Protein AF-A0A945V1L3-F1 (afdb_monomer)

Radius of gyration: 19.85 Å; Cα contacts (8 Å, |Δi|>4): 83; chains: 1; bounding box: 48×30×56 Å

Foldseek 3Di:
DCVPVVVVLVPDDLLVNLVVLLCCLPPPNQVVLVVVLVVLVVVLVVLVVVQQWDVPDPVTDRCSVVSVVVNVVSVVVNVVSVVSNVQSVCVNVVNDPCCPDPNNVVVVVD

pLDDT: mean 84.16, std 16.29, range [41.78, 98.25]

Mean predicted aligned error: 8.35 Å

Structure (mmCIF, N/CA/C/O backbone):
data_AF-A0A945V1L3-F1
#
_entry.id   AF-A0A945V1L3-F1
#
loop_
_atom_site.group_PDB
_atom_site.id
_atom_site.type_symbol
_atom_site.label_atom_id
_atom_site.label_alt_id
_atom_site.label_comp_id
_atom_site.label_asym_id
_atom_site.label_entity_id
_atom_site.label_seq_id
_atom_site.pdbx_PDB_ins_code
_atom_site.Cartn_x
_atom_site.Cartn_y
_atom_site.Cartn_z
_atom_site.occupancy
_atom_site.B_iso_or_equiv
_atom_site.auth_seq_id
_atom_site.auth_comp_id
_atom_site.auth_asym_id
_atom_site.auth_atom_id
_atom_site.pdbx_PDB_model_num
ATOM 1 N N . GLY A 1 1 ? -27.450 -6.382 -9.728 1.00 46.91 1 GLY A N 1
ATOM 2 C CA . GLY A 1 1 ? -27.522 -7.191 -8.499 1.00 46.91 1 GLY A CA 1
ATOM 3 C C . GLY A 1 1 ? -26.336 -6.826 -7.642 1.00 46.91 1 GLY A C 1
ATOM 4 O O . GLY A 1 1 ? -25.229 -7.031 -8.103 1.00 46.91 1 GLY A O 1
ATOM 5 N N . HIS A 1 2 ? -26.590 -6.187 -6.500 1.00 58.03 2 HIS A N 1
ATOM 6 C CA . HIS A 1 2 ? -25.600 -5.683 -5.519 1.00 58.03 2 HIS A CA 1
ATOM 7 C C . HIS A 1 2 ? -26.310 -5.220 -4.221 1.00 58.03 2 HIS A C 1
ATOM 9 O O . HIS A 1 2 ? -25.819 -5.380 -3.114 1.00 58.03 2 HIS A O 1
ATOM 15 N N . ILE A 1 3 ? -27.585 -4.856 -4.369 1.00 57.06 3 ILE A N 1
ATOM 16 C CA . ILE A 1 3 ? -28.533 -4.334 -3.371 1.00 57.06 3 ILE A CA 1
ATOM 17 C C . ILE A 1 3 ? -28.612 -5.113 -2.034 1.00 57.06 3 ILE A C 1
ATOM 19 O O . ILE A 1 3 ? -28.928 -4.522 -1.008 1.00 57.06 3 ILE A O 1
ATOM 23 N N . ARG A 1 4 ? -28.334 -6.427 -1.990 1.00 59.47 4 ARG A N 1
ATOM 24 C CA . ARG A 1 4 ? -28.432 -7.200 -0.729 1.00 59.47 4 ARG A CA 1
ATOM 25 C C . ARG A 1 4 ? -27.194 -7.096 0.154 1.00 59.47 4 ARG A C 1
ATOM 27 O O . ARG A 1 4 ? -27.341 -7.070 1.371 1.00 59.47 4 ARG A O 1
ATOM 34 N N . VAL A 1 5 ? -26.001 -7.082 -0.440 1.00 59.97 5 VAL A N 1
ATOM 35 C CA . VAL A 1 5 ? -24.749 -7.016 0.330 1.00 59.97 5 VAL A CA 1
ATOM 36 C C . VAL A 1 5 ? -24.526 -5.584 0.806 1.00 59.97 5 VAL A C 1
ATOM 38 O O . VAL A 1 5 ? -24.166 -5.387 1.963 1.00 59.97 5 VAL A O 1
ATOM 41 N N . ASP A 1 6 ? -24.870 -4.608 -0.038 1.00 61.97 6 ASP A N 1
ATOM 42 C CA . ASP A 1 6 ? -24.769 -3.183 0.281 1.00 61.97 6 ASP A CA 1
ATOM 43 C C . ASP A 1 6 ? -25.689 -2.814 1.466 1.00 61.97 6 ASP A C 1
ATOM 45 O O . ASP A 1 6 ? -25.230 -2.227 2.441 1.00 61.97 6 ASP A O 1
ATOM 49 N N . PHE A 1 7 ? -26.946 -3.289 1.480 1.00 61.62 7 PHE A N 1
ATOM 50 C CA . PHE A 1 7 ? -27.871 -3.076 2.608 1.00 61.62 7 PHE A CA 1
ATOM 51 C C . PHE A 1 7 ? -27.425 -3.772 3.905 1.00 61.62 7 PHE A C 1
ATOM 53 O O . PHE A 1 7 ? -27.639 -3.258 5.007 1.00 61.62 7 PHE A O 1
ATOM 60 N N . LEU A 1 8 ? -26.816 -4.960 3.798 1.00 62.44 8 LEU A N 1
ATOM 61 C CA . LEU A 1 8 ? -26.277 -5.658 4.965 1.00 62.44 8 LEU A CA 1
ATOM 62 C C . LEU A 1 8 ? -25.107 -4.881 5.567 1.00 62.44 8 LEU A C 1
ATOM 64 O O . LEU A 1 8 ? -24.991 -4.829 6.789 1.00 62.44 8 LEU A O 1
ATOM 68 N N . TYR A 1 9 ? -24.267 -4.291 4.713 1.00 66.94 9 TYR A N 1
ATOM 69 C CA . TYR A 1 9 ? -23.152 -3.451 5.125 1.00 66.94 9 TYR A CA 1
ATOM 70 C C . TYR A 1 9 ? -23.659 -2.167 5.771 1.00 66.94 9 TYR A C 1
ATOM 72 O O . TYR A 1 9 ? -23.225 -1.847 6.872 1.00 66.94 9 TYR A O 1
ATOM 80 N N . ASP A 1 10 ? -24.630 -1.480 5.166 1.00 67.38 10 ASP A N 1
ATOM 81 C CA . ASP A 1 10 ? -25.154 -0.204 5.662 1.00 67.38 10 ASP A CA 1
ATOM 82 C C . ASP A 1 10 ? -25.717 -0.289 7.084 1.00 67.38 10 ASP A C 1
ATOM 84 O O . ASP A 1 10 ? -25.450 0.606 7.886 1.00 67.38 10 ASP A O 1
ATOM 88 N N . ASN A 1 11 ? -26.364 -1.404 7.442 1.00 74.81 11 ASN A N 1
ATOM 89 C CA . ASN A 1 11 ? -26.893 -1.649 8.790 1.00 74.81 11 ASN A CA 1
ATOM 90 C C . ASN A 1 11 ? -25.838 -2.077 9.834 1.00 74.81 11 ASN A C 1
ATOM 92 O O . ASN A 1 11 ? -26.174 -2.276 11.005 1.00 74.81 11 ASN A O 1
ATOM 96 N N . MET A 1 12 ? -24.567 -2.262 9.459 1.00 78.00 12 MET A N 1
ATOM 97 C CA . MET A 1 12 ? -23.509 -2.592 10.419 1.00 78.00 12 MET A CA 1
ATOM 98 C C . MET A 1 12 ? -23.027 -1.357 11.181 1.00 78.00 12 MET A C 1
ATOM 100 O O . MET A 1 12 ? -22.863 -0.278 10.615 1.00 78.00 12 MET A O 1
ATOM 104 N N . SER A 1 13 ? -22.701 -1.541 12.465 1.00 83.12 13 SER A N 1
ATOM 105 C CA . SER A 1 13 ? -22.038 -0.504 13.257 1.00 83.12 13 SER A CA 1
ATOM 106 C C . SER A 1 13 ? -20.664 -0.148 12.679 1.00 83.12 13 SER A C 1
ATOM 108 O O . SER A 1 13 ? -19.975 -1.011 12.123 1.00 83.12 13 SER A O 1
ATOM 110 N N . ASN A 1 14 ? -20.224 1.100 12.879 1.00 83.06 14 ASN A N 1
ATOM 111 C CA . ASN A 1 14 ? -18.930 1.602 12.392 1.00 83.06 14 ASN A CA 1
ATOM 112 C C . ASN A 1 14 ? -17.756 0.687 12.787 1.00 83.06 14 ASN A C 1
ATOM 114 O O . ASN A 1 14 ? -16.883 0.407 11.970 1.00 83.06 14 ASN A O 1
ATOM 118 N N . LYS A 1 15 ? -17.785 0.102 13.994 1.00 84.75 15 LYS A N 1
ATOM 119 C CA . LYS A 1 15 ? -16.770 -0.866 14.451 1.00 84.75 15 LYS A CA 1
ATOM 120 C C . LYS A 1 15 ? -16.765 -2.180 13.664 1.00 84.75 15 LYS A C 1
ATOM 122 O O . LYS A 1 15 ? -15.697 -2.731 13.419 1.00 84.75 15 LYS A O 1
ATOM 127 N N . ARG A 1 16 ? -17.931 -2.703 13.267 1.00 87.75 16 ARG A N 1
ATOM 128 C CA . ARG A 1 16 ? -18.013 -3.935 12.458 1.00 87.75 16 ARG A CA 1
ATOM 129 C C . ARG A 1 16 ? -17.533 -3.689 11.031 1.00 87.75 16 ARG A C 1
ATOM 131 O O . ARG A 1 16 ? -16.754 -4.493 10.529 1.00 87.75 16 ARG A O 1
ATOM 138 N N . LYS A 1 17 ? -17.922 -2.560 10.428 1.00 87.50 17 LYS A N 1
ATOM 139 C CA . LYS A 1 17 ? -17.405 -2.120 9.120 1.00 87.50 17 LYS A CA 1
ATOM 140 C C . LYS A 1 17 ? -15.881 -1.980 9.158 1.00 87.50 17 LYS A C 1
ATOM 142 O O . LYS A 1 17 ? -15.191 -2.551 8.320 1.00 87.50 17 LYS A O 1
ATOM 147 N N . ALA A 1 18 ? -15.353 -1.314 10.187 1.00 89.69 18 ALA A N 1
ATOM 148 C CA . ALA A 1 18 ? -13.915 -1.153 10.371 1.00 89.69 18 ALA A CA 1
ATOM 149 C C . ALA A 1 18 ? -13.181 -2.491 10.534 1.00 89.69 18 ALA A C 1
ATOM 151 O O . ALA A 1 18 ? -12.100 -2.660 9.982 1.00 89.69 18 ALA A O 1
ATOM 152 N N . LEU A 1 19 ? -13.771 -3.467 11.233 1.00 92.12 19 LEU A N 1
ATOM 153 C CA . LEU A 1 19 ? -13.182 -4.801 11.376 1.00 92.12 19 LEU A CA 1
ATOM 154 C C . LEU A 1 19 ? -13.087 -5.525 10.032 1.00 92.12 19 LEU A C 1
ATOM 156 O O . LEU A 1 19 ? -12.033 -6.063 9.700 1.00 92.12 19 LEU A O 1
ATOM 160 N N . VAL A 1 20 ? -14.176 -5.530 9.261 1.00 91.75 20 VAL A N 1
ATOM 161 C CA . VAL A 1 20 ? -14.218 -6.181 7.945 1.00 91.75 20 VAL A CA 1
ATOM 162 C C . VAL A 1 20 ? -13.217 -5.526 6.996 1.00 91.75 20 VAL A C 1
ATOM 164 O O . VAL A 1 20 ? -12.413 -6.229 6.386 1.00 91.75 20 VAL A O 1
ATOM 167 N N . ASN A 1 21 ? -13.199 -4.192 6.936 1.00 90.69 21 ASN A N 1
ATOM 168 C CA . ASN A 1 21 ? -12.228 -3.440 6.145 1.00 90.69 21 ASN A CA 1
ATOM 169 C C . ASN A 1 21 ? -10.790 -3.744 6.580 1.00 90.69 21 ASN A C 1
ATOM 171 O O . ASN A 1 21 ? -9.957 -4.058 5.738 1.00 90.69 21 ASN A O 1
ATOM 175 N N . PHE A 1 22 ? -10.493 -3.696 7.883 1.00 94.00 22 PHE A N 1
ATOM 176 C CA . PHE A 1 22 ? -9.158 -3.968 8.418 1.00 94.00 22 PHE A CA 1
ATOM 177 C C . PHE A 1 22 ? -8.652 -5.352 7.999 1.00 94.00 22 PHE A C 1
ATOM 179 O O . PHE A 1 22 ? -7.544 -5.476 7.484 1.00 94.00 22 PHE A O 1
ATOM 186 N N . LEU A 1 23 ? -9.478 -6.389 8.164 1.00 96.12 23 LEU A N 1
ATOM 187 C CA . LEU A 1 23 ? -9.126 -7.751 7.762 1.00 96.12 23 LEU A CA 1
ATOM 188 C C . LEU A 1 23 ? -8.974 -7.873 6.239 1.00 96.12 23 LEU A C 1
ATOM 190 O O . LEU A 1 23 ? -8.050 -8.537 5.773 1.00 96.12 23 LEU A O 1
ATOM 194 N N . GLY A 1 24 ? -9.832 -7.204 5.466 1.00 95.31 24 GLY A N 1
ATOM 195 C CA . GLY A 1 24 ? -9.731 -7.157 4.008 1.00 95.31 24 GLY A CA 1
ATOM 196 C C . GLY A 1 24 ? -8.429 -6.511 3.530 1.00 95.31 24 GLY A C 1
ATOM 197 O O . GLY A 1 24 ? -7.720 -7.082 2.703 1.00 95.31 24 GLY A O 1
ATOM 198 N N . TYR A 1 25 ? -8.054 -5.363 4.094 1.00 95.69 25 TYR A N 1
ATOM 199 C CA . TYR A 1 25 ? -6.778 -4.722 3.786 1.00 95.69 25 TYR A CA 1
ATOM 200 C C . TYR A 1 25 ? -5.594 -5.598 4.196 1.00 95.69 25 TYR A C 1
ATOM 202 O O . TYR A 1 25 ? -4.677 -5.775 3.399 1.00 95.69 25 TYR A O 1
ATOM 210 N N . LEU A 1 26 ? -5.623 -6.180 5.398 1.00 97.00 26 LEU A N 1
ATOM 211 C CA . LEU A 1 26 ? -4.502 -6.939 5.950 1.00 97.00 26 LEU A CA 1
ATOM 212 C C . LEU A 1 26 ? -4.240 -8.260 5.219 1.00 97.00 26 LEU A C 1
ATOM 214 O O . LEU A 1 26 ? -3.086 -8.588 4.962 1.00 97.00 26 LEU A O 1
ATOM 218 N N . PHE A 1 27 ? -5.290 -9.024 4.910 1.00 96.94 27 PHE A N 1
ATOM 219 C CA . PHE A 1 27 ? -5.149 -10.394 4.408 1.00 96.94 27 PHE A CA 1
ATOM 220 C C . PHE A 1 27 ? -5.386 -10.540 2.907 1.00 96.94 27 PHE A C 1
ATOM 222 O O . PHE A 1 27 ? -4.877 -11.489 2.316 1.00 96.94 27 PHE A O 1
ATOM 229 N N . LEU A 1 28 ? -6.141 -9.632 2.282 1.00 94.19 28 LEU A N 1
ATOM 230 C CA . LEU A 1 28 ? -6.430 -9.699 0.848 1.00 94.19 28 LEU A CA 1
ATOM 231 C C . LEU A 1 28 ? -5.630 -8.654 0.072 1.00 94.19 28 LEU A C 1
ATOM 233 O O . LEU A 1 28 ? -4.850 -9.017 -0.806 1.00 94.19 28 LEU A O 1
ATOM 237 N N . LEU A 1 29 ? -5.799 -7.364 0.387 1.00 95.31 29 LEU A N 1
ATOM 238 C CA . LEU A 1 29 ? -5.254 -6.309 -0.470 1.00 95.31 29 LEU A CA 1
ATOM 239 C C . LEU A 1 29 ? -3.744 -6.120 -0.302 1.00 95.31 29 LEU A C 1
ATOM 241 O O . LEU A 1 29 ? -3.030 -6.127 -1.299 1.00 95.31 29 LEU A O 1
ATOM 245 N N . LEU A 1 30 ? -3.243 -5.951 0.926 1.00 97.12 30 LEU A N 1
ATOM 246 C CA . LEU A 1 30 ? -1.833 -5.620 1.162 1.00 97.12 30 LEU A CA 1
ATOM 247 C C . LEU A 1 30 ? -0.857 -6.703 0.693 1.00 97.12 30 LEU A C 1
ATOM 249 O O . LEU A 1 30 ? 0.089 -6.340 -0.002 1.00 97.12 30 LEU A O 1
ATOM 253 N N . PRO A 1 31 ? -1.054 -8.004 0.988 1.00 97.56 31 PRO A N 1
ATOM 254 C CA . PRO A 1 31 ? -0.119 -9.030 0.536 1.00 97.56 31 PRO A CA 1
ATOM 255 C C . PRO A 1 31 ? -0.015 -9.066 -0.993 1.00 97.56 31 PRO A C 1
ATOM 257 O O . PRO A 1 31 ? 1.088 -9.088 -1.536 1.00 97.56 31 PRO A O 1
ATOM 260 N N . GLY A 1 32 ? -1.155 -8.989 -1.690 1.00 97.75 32 GLY A N 1
ATOM 261 C CA . GLY A 1 32 ? -1.194 -8.958 -3.151 1.00 97.75 32 GLY A CA 1
ATOM 262 C C . GLY A 1 32 ? -0.602 -7.675 -3.736 1.00 97.75 32 GLY A C 1
ATOM 263 O O . GLY A 1 32 ? 0.205 -7.735 -4.659 1.00 97.75 32 GLY A O 1
ATOM 264 N N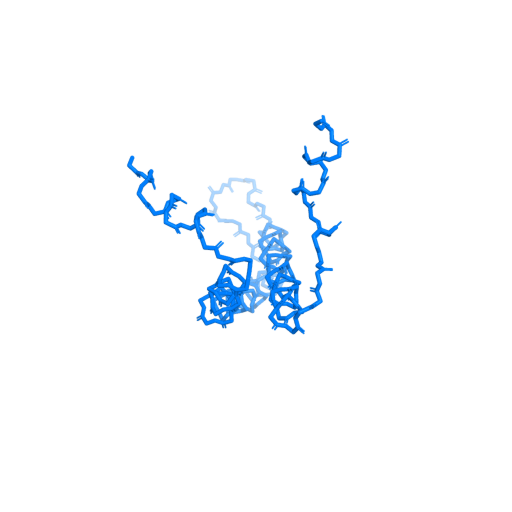 . ALA A 1 33 ? -0.955 -6.513 -3.183 1.00 97.56 33 ALA A N 1
ATOM 265 C CA . ALA A 1 33 ? -0.472 -5.221 -3.663 1.00 97.56 33 ALA A CA 1
ATOM 266 C C . ALA A 1 33 ? 1.043 -5.070 -3.468 1.00 97.56 33 ALA A C 1
ATOM 268 O O . ALA A 1 33 ? 1.731 -4.629 -4.388 1.00 97.56 33 ALA A O 1
ATOM 269 N N . ILE A 1 34 ? 1.582 -5.507 -2.324 1.00 98.19 34 ILE A N 1
ATOM 270 C CA . ILE A 1 34 ? 3.027 -5.523 -2.061 1.00 98.19 34 ILE A CA 1
ATOM 271 C C . ILE A 1 34 ? 3.727 -6.473 -3.033 1.00 98.19 34 ILE A C 1
ATOM 273 O O . ILE A 1 34 ? 4.695 -6.068 -3.671 1.00 98.19 34 ILE A O 1
ATOM 277 N N . TRP A 1 35 ? 3.221 -7.701 -3.191 1.00 98.25 35 TRP A N 1
ATOM 278 C CA . TRP A 1 35 ? 3.803 -8.684 -4.106 1.00 98.25 35 TRP A CA 1
ATOM 279 C C . TRP A 1 35 ? 3.887 -8.158 -5.543 1.00 98.25 35 TRP A C 1
ATOM 281 O O . TRP A 1 35 ? 4.943 -8.214 -6.169 1.00 98.25 35 TRP A O 1
ATOM 291 N N . VAL A 1 36 ? 2.793 -7.581 -6.049 1.00 98.06 36 VAL A N 1
ATOM 292 C CA . VAL A 1 36 ? 2.753 -6.993 -7.395 1.00 98.06 36 VAL A CA 1
ATOM 293 C C . VAL A 1 36 ? 3.680 -5.784 -7.501 1.00 98.06 36 VAL A C 1
ATOM 295 O O . VAL A 1 36 ? 4.388 -5.652 -8.492 1.00 98.06 36 VAL A O 1
ATOM 298 N N . THR A 1 37 ? 3.717 -4.918 -6.485 1.00 98.25 37 THR A N 1
ATOM 299 C CA . THR A 1 37 ? 4.588 -3.731 -6.480 1.00 98.25 37 THR A CA 1
ATOM 300 C C . THR A 1 37 ? 6.065 -4.124 -6.554 1.00 98.25 37 THR A C 1
ATOM 302 O O . THR A 1 37 ? 6.810 -3.525 -7.325 1.00 98.25 37 THR A O 1
ATOM 305 N N . LEU A 1 38 ? 6.485 -5.146 -5.799 1.00 98.12 38 LEU A N 1
ATOM 306 C CA . LEU A 1 38 ? 7.853 -5.670 -5.844 1.00 98.12 38 LEU A CA 1
ATOM 307 C C . LEU A 1 38 ? 8.171 -6.301 -7.206 1.00 98.12 38 LEU A C 1
ATOM 309 O O . LEU A 1 38 ? 9.189 -5.971 -7.800 1.00 98.12 38 LEU A O 1
ATOM 313 N N . GLY A 1 39 ? 7.264 -7.111 -7.759 1.00 97.88 39 GLY A N 1
ATOM 314 C CA . GLY A 1 39 ? 7.451 -7.670 -9.101 1.00 97.88 39 GLY A CA 1
ATOM 315 C C . GLY A 1 39 ? 7.542 -6.595 -10.193 1.00 97.88 39 GLY A C 1
ATOM 316 O O . GLY A 1 39 ? 8.346 -6.709 -11.114 1.00 97.88 39 GLY A O 1
ATOM 317 N N . LEU A 1 40 ? 6.763 -5.513 -10.080 1.00 97.31 40 LEU A N 1
ATOM 318 C CA . LEU A 1 40 ? 6.842 -4.369 -10.995 1.00 97.31 40 LEU A CA 1
ATOM 319 C C . LEU A 1 40 ? 8.138 -3.570 -10.835 1.00 97.31 40 LEU A C 1
ATOM 321 O O . LEU A 1 40 ? 8.596 -2.978 -11.811 1.00 97.31 40 LEU A O 1
ATOM 325 N N . TYR A 1 41 ? 8.720 -3.545 -9.634 1.00 97.19 41 TYR A N 1
ATOM 326 C CA . TYR A 1 41 ? 10.021 -2.925 -9.403 1.00 97.19 41 TYR A CA 1
ATOM 327 C C . TYR A 1 41 ? 11.107 -3.670 -10.179 1.00 97.19 41 TYR A C 1
ATOM 329 O O . TYR A 1 41 ? 11.793 -3.051 -10.994 1.00 97.19 41 TYR A O 1
ATOM 337 N N . ASP A 1 42 ? 11.186 -4.991 -10.012 1.00 96.62 42 ASP A N 1
ATOM 338 C CA . ASP A 1 42 ? 12.151 -5.827 -10.731 1.00 96.62 42 ASP A CA 1
ATOM 339 C C . ASP A 1 42 ? 11.947 -5.708 -12.251 1.00 96.62 42 ASP A C 1
ATOM 341 O O . ASP A 1 42 ? 12.882 -5.412 -12.994 1.00 96.62 42 ASP A O 1
ATOM 345 N N . TYR A 1 43 ? 10.695 -5.787 -12.711 1.00 94.06 43 TYR A N 1
ATOM 346 C CA . TYR A 1 43 ? 10.331 -5.674 -14.126 1.00 94.06 43 TYR A CA 1
ATOM 347 C C . TYR A 1 43 ? 10.693 -4.319 -14.763 1.00 94.06 43 TYR A C 1
ATOM 349 O O . TYR A 1 43 ? 11.037 -4.246 -15.951 1.00 94.06 43 TYR A O 1
ATOM 357 N N . ALA A 1 44 ? 10.605 -3.226 -13.998 1.00 94.81 44 ALA A N 1
ATOM 358 C CA . ALA A 1 44 ? 11.002 -1.896 -14.452 1.00 94.81 44 ALA A CA 1
ATOM 359 C C . ALA A 1 44 ? 12.531 -1.741 -14.503 1.00 94.81 44 ALA A C 1
ATOM 361 O O . ALA A 1 44 ? 13.051 -1.171 -15.466 1.00 94.81 44 ALA A O 1
ATOM 362 N N . ILE A 1 45 ? 13.247 -2.270 -13.504 1.00 95.62 45 ILE A N 1
ATOM 363 C CA . ILE A 1 45 ? 14.715 -2.250 -13.460 1.00 95.62 45 ILE A CA 1
ATOM 364 C C . ILE A 1 45 ? 15.307 -3.092 -14.590 1.00 95.62 45 ILE A C 1
ATOM 366 O O . ILE A 1 45 ? 16.218 -2.628 -15.273 1.00 95.62 45 ILE A O 1
ATOM 370 N N . GLU A 1 46 ? 14.767 -4.282 -14.849 1.00 94.31 46 GLU A N 1
ATOM 371 C CA . GLU A 1 46 ? 15.216 -5.140 -15.949 1.00 94.31 46 GLU A CA 1
ATOM 372 C C . GLU A 1 46 ? 15.101 -4.437 -17.306 1.00 94.31 46 GLU A C 1
ATOM 374 O O . GLU A 1 46 ? 16.070 -4.426 -18.069 1.00 94.31 46 GLU A O 1
ATOM 379 N N . ALA A 1 47 ? 13.975 -3.771 -17.594 1.00 91.75 47 ALA A N 1
ATOM 380 C CA . ALA A 1 47 ? 13.816 -2.990 -18.827 1.00 91.75 47 ALA A CA 1
ATOM 381 C C . ALA A 1 47 ? 14.792 -1.813 -18.920 1.00 91.75 47 ALA A C 1
ATOM 383 O O . ALA A 1 47 ? 15.257 -1.477 -20.010 1.00 91.75 47 ALA A O 1
ATOM 384 N N . TYR A 1 48 ? 15.081 -1.165 -17.789 1.00 92.81 48 TYR A N 1
ATOM 385 C CA . TYR A 1 48 ? 16.015 -0.046 -17.742 1.00 92.81 48 TYR A CA 1
ATOM 386 C C . TYR A 1 48 ? 17.450 -0.504 -18.027 1.00 92.81 48 TYR A C 1
ATOM 388 O O . TYR A 1 48 ? 18.134 0.088 -18.858 1.00 92.81 48 TYR A O 1
ATOM 396 N N . VAL A 1 49 ? 17.893 -1.589 -17.385 1.00 93.94 49 VAL A N 1
ATOM 397 C CA . VAL A 1 49 ? 19.253 -2.129 -17.541 1.00 93.94 49 VAL A CA 1
ATOM 398 C C . VAL A 1 49 ? 19.462 -2.736 -18.928 1.00 93.94 49 VAL A C 1
ATOM 400 O O . VAL A 1 49 ? 20.512 -2.534 -19.535 1.00 93.94 49 VAL A O 1
ATOM 403 N N . SER A 1 50 ? 18.471 -3.461 -19.449 1.00 92.25 50 SER A N 1
ATOM 404 C CA . SER A 1 50 ? 18.559 -4.106 -20.766 1.00 92.25 50 SER A CA 1
ATOM 405 C C . SER A 1 50 ? 18.348 -3.150 -21.945 1.00 92.25 50 SER A C 1
ATOM 407 O O . SER A 1 50 ? 18.578 -3.553 -23.084 1.00 92.25 50 SER A O 1
ATOM 409 N N . ASN A 1 51 ? 17.942 -1.894 -21.698 1.00 88.50 51 ASN A N 1
ATOM 410 C CA . ASN A 1 51 ? 17.453 -0.967 -22.727 1.00 88.50 51 ASN A CA 1
ATOM 411 C C . ASN A 1 51 ? 16.407 -1.628 -23.637 1.00 88.50 51 ASN A C 1
ATOM 413 O O . ASN A 1 51 ? 16.466 -1.525 -24.863 1.00 88.50 51 ASN A O 1
ATOM 417 N N . GLU A 1 52 ? 15.455 -2.331 -23.020 1.00 89.19 52 GLU A N 1
ATOM 418 C CA . GLU A 1 52 ? 14.417 -3.050 -23.745 1.00 89.19 52 GLU A CA 1
ATOM 419 C C . GLU A 1 52 ? 13.579 -2.074 -24.589 1.00 89.19 52 GLU A C 1
ATOM 421 O O . GLU A 1 52 ? 13.221 -0.966 -24.166 1.00 89.19 52 GLU A O 1
ATOM 426 N N . VAL A 1 53 ? 13.265 -2.505 -25.805 1.00 88.88 53 VAL A N 1
ATOM 427 C CA . VAL A 1 53 ? 12.480 -1.763 -26.791 1.00 88.88 53 VAL A CA 1
ATOM 428 C C . VAL A 1 53 ? 11.293 -2.613 -27.217 1.00 88.88 53 VAL A C 1
ATOM 430 O O . VAL A 1 53 ? 11.356 -3.837 -27.161 1.00 88.88 53 VAL A O 1
ATOM 433 N N . SER A 1 54 ? 10.200 -1.973 -27.630 1.00 83.25 54 SER A N 1
ATOM 434 C CA . SER A 1 54 ? 8.915 -2.659 -27.830 1.00 83.25 54 SER A CA 1
ATOM 435 C C . SER A 1 54 ? 8.940 -3.838 -28.813 1.00 83.25 54 SER A C 1
ATOM 437 O O . SER A 1 54 ? 8.137 -4.739 -28.659 1.00 83.25 54 SER A O 1
ATOM 439 N N . GLY A 1 55 ? 9.797 -3.830 -29.839 1.00 80.56 55 GLY A N 1
ATOM 440 C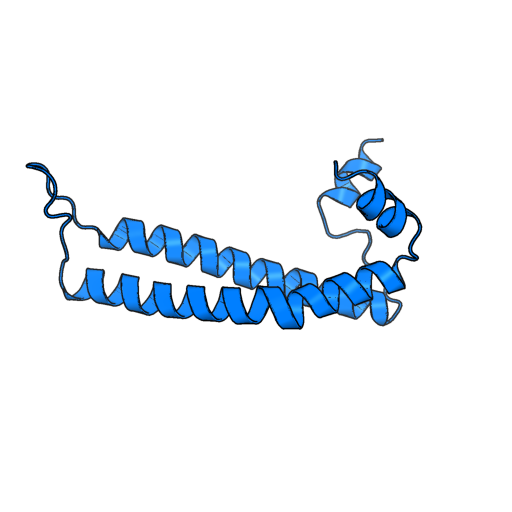 CA . GLY A 1 55 ? 9.849 -4.860 -30.887 1.00 80.56 55 GLY A CA 1
ATOM 441 C C . GLY A 1 55 ? 8.654 -4.884 -31.856 1.00 80.56 55 GLY A C 1
ATOM 442 O O . GLY A 1 55 ? 8.706 -5.596 -32.852 1.00 80.56 55 GLY A O 1
ATOM 443 N N . GLU A 1 56 ? 7.612 -4.084 -31.608 1.00 77.38 56 GLU A N 1
ATOM 444 C CA . GLU A 1 56 ? 6.298 -4.192 -32.270 1.00 77.38 56 GLU A CA 1
ATOM 445 C C . GLU A 1 56 ? 6.069 -3.187 -33.419 1.00 77.38 56 GLU A C 1
ATOM 447 O O . GLU A 1 56 ? 5.087 -3.281 -34.153 1.00 77.38 56 GLU A O 1
ATOM 452 N N . SER A 1 57 ? 6.924 -2.171 -33.591 1.00 78.56 57 SER A N 1
ATOM 453 C CA . SER A 1 57 ? 6.707 -1.135 -34.617 1.00 78.56 57 SER A CA 1
ATOM 454 C C . SER A 1 57 ? 8.000 -0.514 -35.132 1.00 78.56 57 SER A C 1
ATOM 456 O O . SER A 1 57 ? 9.027 -0.549 -34.460 1.00 78.56 57 SER A O 1
ATOM 458 N N . SER A 1 58 ? 7.933 0.145 -36.296 1.00 77.75 58 SER A N 1
ATOM 459 C CA . SER A 1 58 ? 9.065 0.900 -36.859 1.00 77.75 58 SER A CA 1
ATOM 460 C C . SER A 1 58 ? 9.558 2.036 -35.948 1.00 77.75 58 SER A C 1
ATOM 462 O O . SER A 1 58 ? 10.682 2.496 -36.123 1.00 77.75 58 SER A O 1
ATOM 464 N N . TRP A 1 59 ? 8.726 2.507 -35.012 1.00 84.69 59 TRP A N 1
ATOM 465 C CA . TRP A 1 59 ? 9.074 3.556 -34.048 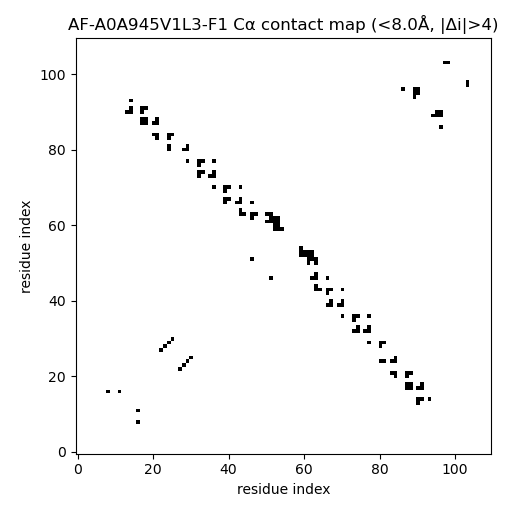1.00 84.69 59 TRP A CA 1
ATOM 466 C C . TRP A 1 59 ? 9.826 3.010 -32.821 1.00 84.69 59 TRP A C 1
ATOM 468 O O . TRP A 1 59 ? 10.624 3.728 -32.227 1.00 84.69 59 TRP A O 1
ATOM 478 N N . ASN A 1 60 ? 9.598 1.738 -32.480 1.00 85.50 60 ASN A N 1
ATOM 479 C CA . ASN A 1 60 ? 10.309 0.947 -31.475 1.00 85.50 60 ASN A CA 1
ATOM 480 C C . ASN A 1 60 ? 10.752 1.692 -30.190 1.00 85.50 60 ASN A C 1
ATOM 482 O O . ASN A 1 60 ? 11.948 1.754 -29.893 1.00 85.50 60 ASN A O 1
ATOM 486 N N . PRO A 1 61 ? 9.818 2.276 -29.419 1.00 87.19 61 PRO A N 1
ATOM 487 C CA . PRO A 1 61 ? 10.154 3.041 -28.227 1.00 87.19 61 PRO A CA 1
ATOM 488 C C . PRO A 1 61 ? 10.778 2.168 -27.139 1.00 87.19 61 PRO A C 1
ATOM 490 O O . PRO A 1 61 ? 10.486 0.975 -27.011 1.00 87.19 61 PRO A O 1
ATOM 493 N N . ILE A 1 62 ? 11.575 2.818 -26.296 1.00 89.81 62 ILE A N 1
ATOM 494 C CA . ILE A 1 62 ? 12.069 2.240 -25.049 1.00 89.81 62 ILE A CA 1
ATOM 495 C C . ILE A 1 62 ? 10.892 2.081 -24.080 1.00 89.81 62 ILE A C 1
ATOM 497 O O . ILE A 1 62 ? 10.106 3.009 -23.886 1.00 89.81 62 ILE A O 1
ATOM 501 N N . ILE A 1 63 ? 10.773 0.911 -23.456 1.00 92.56 63 ILE A N 1
ATOM 502 C CA . ILE A 1 63 ? 9.570 0.544 -22.691 1.00 92.56 63 ILE A CA 1
ATOM 503 C C . ILE A 1 63 ? 9.663 0.818 -21.185 1.00 92.56 63 ILE A C 1
ATOM 505 O O . ILE A 1 63 ? 8.633 0.855 -20.507 1.00 92.56 63 ILE A O 1
ATOM 509 N N . TRP A 1 64 ? 10.868 1.019 -20.638 1.00 93.00 64 TRP A N 1
ATOM 510 C CA . TRP A 1 64 ? 11.043 1.199 -19.192 1.00 93.00 64 TRP A CA 1
ATOM 511 C C . TRP A 1 64 ? 10.220 2.367 -18.607 1.00 93.00 64 TRP A C 1
ATOM 513 O O . TRP A 1 64 ? 9.678 2.176 -17.515 1.00 93.00 64 TRP A O 1
ATOM 523 N N . PRO A 1 65 ? 10.004 3.523 -19.287 1.00 93.56 65 PRO A N 1
ATOM 524 C CA . PRO A 1 65 ? 9.210 4.610 -18.708 1.00 93.56 65 PRO A CA 1
ATOM 525 C C . PRO A 1 65 ? 7.763 4.195 -18.434 1.00 93.56 65 PRO A C 1
ATOM 527 O O . PRO A 1 65 ? 7.179 4.573 -17.423 1.00 93.56 65 PRO A O 1
ATOM 530 N N . PHE A 1 66 ? 7.191 3.370 -19.309 1.00 93.00 66 PHE A N 1
ATOM 531 C CA . PHE A 1 66 ? 5.838 2.855 -19.144 1.00 93.00 66 PHE A CA 1
ATOM 532 C C . PHE A 1 66 ? 5.742 1.867 -17.973 1.00 93.00 66 PHE A C 1
ATOM 534 O O . PHE A 1 66 ? 4.822 1.964 -17.160 1.00 93.00 66 PHE A O 1
ATOM 541 N N . ARG A 1 67 ? 6.732 0.977 -17.818 1.00 94.00 67 ARG A N 1
ATOM 542 C CA . ARG A 1 67 ? 6.804 0.053 -16.671 1.00 94.00 67 ARG A CA 1
ATOM 543 C C . ARG A 1 67 ? 6.945 0.805 -15.337 1.00 94.00 67 ARG A C 1
ATOM 545 O O . ARG A 1 67 ? 6.345 0.405 -14.343 1.00 94.00 67 ARG A O 1
ATOM 552 N N . VAL A 1 68 ? 7.648 1.941 -15.323 1.00 96.19 68 VAL A N 1
ATOM 553 C CA . VAL A 1 68 ? 7.741 2.821 -14.143 1.00 96.19 68 VAL A CA 1
ATOM 554 C C . VAL A 1 68 ? 6.387 3.442 -13.776 1.00 96.19 68 VAL A C 1
ATOM 556 O O . VAL A 1 68 ? 6.075 3.550 -12.592 1.00 96.19 68 VAL A O 1
ATOM 559 N N . VAL A 1 69 ? 5.542 3.800 -14.749 1.00 97.06 69 VAL A N 1
ATOM 560 C CA . VAL A 1 69 ? 4.183 4.303 -14.459 1.00 97.06 69 VAL A CA 1
ATOM 561 C C . VAL A 1 69 ? 3.349 3.245 -13.733 1.00 97.06 69 VAL A C 1
ATOM 563 O O . VAL A 1 69 ? 2.658 3.569 -12.767 1.00 97.06 69 VAL A O 1
ATOM 566 N N . TRP A 1 70 ? 3.448 1.976 -14.139 1.00 96.62 70 TRP A N 1
ATOM 567 C CA . TRP A 1 70 ? 2.796 0.873 -13.426 1.00 96.62 70 TRP A CA 1
ATOM 568 C C . TRP A 1 70 ? 3.313 0.725 -11.999 1.00 96.62 70 TRP A C 1
ATOM 570 O O . TRP A 1 70 ? 2.508 0.624 -11.073 1.00 96.62 70 TRP A O 1
ATOM 580 N N . LEU A 1 71 ? 4.635 0.771 -11.813 1.00 97.75 71 LEU A N 1
ATOM 581 C CA . LEU A 1 71 ? 5.257 0.726 -10.492 1.00 97.75 71 LEU A CA 1
ATOM 582 C C . LEU A 1 71 ? 4.752 1.861 -9.590 1.00 97.75 71 LEU A C 1
ATOM 584 O O . LEU A 1 71 ? 4.372 1.612 -8.450 1.00 97.75 71 LEU A O 1
ATOM 588 N N . ILE A 1 72 ? 4.695 3.097 -10.094 1.00 98.06 72 ILE A N 1
ATOM 589 C CA . ILE A 1 72 ? 4.195 4.253 -9.335 1.00 98.06 72 ILE A CA 1
ATOM 590 C C . ILE A 1 72 ? 2.713 4.076 -8.981 1.00 98.06 72 ILE A C 1
ATOM 592 O O . ILE A 1 72 ? 2.316 4.357 -7.848 1.00 98.06 72 ILE A O 1
ATOM 596 N N . GLY A 1 73 ? 1.896 3.594 -9.921 1.00 97.75 73 GLY A N 1
ATOM 597 C CA . GLY A 1 73 ? 0.472 3.349 -9.696 1.00 97.75 73 GLY A CA 1
ATOM 598 C C . GLY A 1 73 ? 0.228 2.311 -8.598 1.00 97.75 73 GLY A C 1
ATOM 599 O O . GLY A 1 73 ? -0.479 2.587 -7.628 1.00 97.75 73 GLY A O 1
ATOM 600 N N . TYR A 1 74 ? 0.866 1.143 -8.702 1.00 97.38 74 TYR A N 1
ATOM 601 C CA . TYR A 1 74 ? 0.736 0.078 -7.703 1.00 97.38 74 TYR A CA 1
ATOM 602 C C . TYR A 1 74 ? 1.411 0.421 -6.371 1.00 97.38 74 TYR A C 1
ATOM 604 O O . TYR A 1 74 ? 0.861 0.119 -5.313 1.00 97.38 74 TYR A O 1
ATOM 612 N N . GLY A 1 75 ? 2.544 1.124 -6.395 1.00 98.00 75 GLY A N 1
ATOM 613 C CA . GLY A 1 75 ? 3.179 1.652 -5.189 1.00 98.00 75 GLY A CA 1
ATOM 614 C C . GLY A 1 75 ? 2.264 2.625 -4.443 1.00 98.00 75 GLY A C 1
ATOM 615 O O . GLY A 1 75 ? 2.097 2.511 -3.230 1.00 98.00 75 GLY A O 1
ATOM 616 N N . SER A 1 76 ? 1.585 3.520 -5.166 1.00 97.88 76 SER A N 1
ATOM 617 C CA . SER A 1 76 ? 0.604 4.442 -4.578 1.00 97.88 76 SER A CA 1
ATOM 618 C C . SER A 1 76 ? -0.616 3.710 -4.014 1.00 97.88 76 SER A C 1
ATOM 620 O O . SER A 1 76 ? -1.065 4.037 -2.917 1.00 97.88 76 SER A O 1
ATOM 622 N N . LEU A 1 77 ? -1.120 2.684 -4.711 1.00 96.44 77 LEU A N 1
ATOM 623 C CA . LEU A 1 77 ? -2.205 1.825 -4.220 1.00 96.44 77 LEU A CA 1
ATOM 624 C C . LEU A 1 77 ? -1.811 1.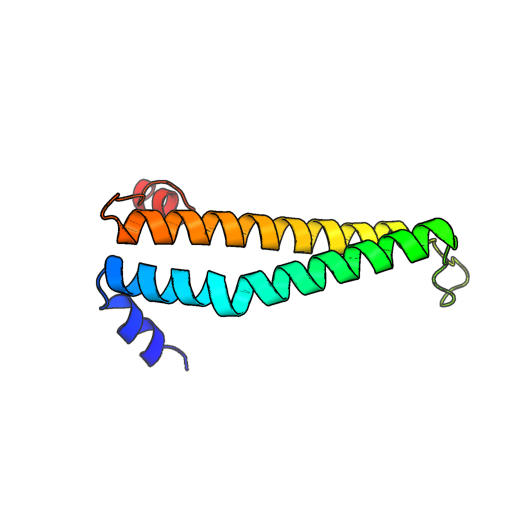109 -2.920 1.00 96.44 77 LEU A C 1
ATOM 626 O O . LEU A 1 77 ? -2.589 1.082 -1.967 1.00 96.44 77 LEU A O 1
ATOM 630 N N . THR A 1 78 ? -0.596 0.564 -2.859 1.00 97.75 78 THR A N 1
ATOM 631 C CA . THR A 1 78 ? -0.060 -0.081 -1.655 1.00 97.75 78 THR A CA 1
ATOM 632 C C . THR A 1 78 ? 0.019 0.914 -0.494 1.00 97.75 78 THR A C 1
ATOM 634 O O . THR A 1 78 ? -0.448 0.615 0.604 1.00 97.75 78 THR A O 1
ATOM 637 N N . LEU A 1 79 ? 0.528 2.128 -0.733 1.00 97.12 79 LEU A N 1
ATOM 638 C CA . LEU A 1 79 ? 0.568 3.191 0.279 1.00 97.12 79 LEU A CA 1
ATOM 639 C C . LEU A 1 79 ? -0.834 3.589 0.761 1.00 97.12 79 LEU A C 1
ATOM 641 O O . LEU A 1 79 ? -1.057 3.746 1.964 1.00 97.12 79 LEU A O 1
ATOM 645 N N . GLN A 1 80 ? -1.796 3.703 -0.156 1.00 95.88 80 GLN A N 1
ATOM 646 C CA . GLN A 1 80 ? -3.189 3.982 0.183 1.00 95.88 80 GLN A CA 1
ATOM 647 C C . GLN A 1 80 ? -3.792 2.863 1.044 1.00 95.88 80 GLN A C 1
ATOM 649 O O . GLN A 1 80 ? -4.430 3.147 2.055 1.00 95.88 80 GLN A O 1
ATOM 654 N N . ALA A 1 81 ? -3.554 1.599 0.694 1.00 95.25 81 ALA A N 1
ATOM 655 C CA . ALA A 1 81 ? -4.030 0.450 1.458 1.00 95.25 81 ALA A CA 1
ATOM 656 C C . ALA A 1 81 ? -3.468 0.427 2.891 1.00 95.25 81 ALA A C 1
ATOM 658 O O . ALA A 1 81 ? -4.198 0.117 3.831 1.00 95.25 81 ALA A O 1
ATOM 659 N N . ILE A 1 82 ? -2.199 0.810 3.080 1.00 96.31 82 ILE A N 1
ATOM 660 C CA . ILE A 1 82 ? -1.594 0.955 4.415 1.00 96.31 82 ILE A CA 1
ATOM 661 C C . ILE A 1 82 ? -2.293 2.073 5.199 1.00 96.31 82 ILE A C 1
ATOM 663 O O . ILE A 1 82 ? -2.624 1.888 6.371 1.00 96.31 82 ILE A O 1
ATOM 667 N N . SER A 1 83 ? -2.555 3.219 4.560 1.00 95.31 83 SER A N 1
ATOM 668 C CA . SER A 1 83 ? -3.276 4.330 5.194 1.00 95.31 83 SER A CA 1
ATOM 669 C C . SER A 1 83 ? -4.662 3.895 5.680 1.00 95.31 83 SER A C 1
ATOM 671 O O . SER A 1 83 ? -5.014 4.129 6.837 1.00 95.31 83 SER A O 1
ATOM 673 N N . GLU A 1 84 ? -5.423 3.196 4.838 1.00 93.25 84 GLU A N 1
ATOM 674 C CA . GLU A 1 84 ? -6.751 2.695 5.196 1.00 93.25 84 GLU A CA 1
ATOM 675 C C . GLU A 1 84 ? -6.699 1.616 6.284 1.00 93.25 84 GLU A C 1
ATOM 677 O O . GLU A 1 84 ? -7.536 1.615 7.189 1.00 93.25 84 GLU A O 1
ATOM 682 N N . LEU A 1 85 ? -5.689 0.741 6.282 1.00 94.56 85 LEU A N 1
ATOM 683 C CA . LEU A 1 85 ? -5.484 -0.224 7.363 1.00 94.56 85 LEU A CA 1
ATOM 684 C C . LEU A 1 85 ? -5.316 0.484 8.720 1.00 94.56 85 LEU A C 1
ATOM 686 O O . LEU A 1 85 ? -5.972 0.113 9.697 1.00 94.56 85 LEU A O 1
ATOM 690 N N . ILE A 1 86 ? -4.476 1.523 8.779 1.00 94.38 86 ILE A N 1
ATOM 691 C CA . ILE A 1 86 ? -4.215 2.294 10.006 1.00 94.38 86 ILE A CA 1
ATOM 692 C C . ILE A 1 86 ? -5.486 3.004 10.485 1.00 94.38 86 ILE A C 1
ATOM 694 O O . ILE A 1 86 ? -5.812 2.943 11.672 1.00 94.38 86 ILE A O 1
ATOM 698 N N . LYS A 1 87 ? -6.241 3.631 9.574 1.00 90.19 87 LYS A N 1
ATOM 699 C CA . LYS A 1 87 ? -7.518 4.276 9.916 1.00 90.19 87 LYS A CA 1
ATOM 700 C C . LYS A 1 87 ? -8.512 3.267 10.490 1.00 90.19 87 LYS A C 1
ATOM 702 O O . LYS A 1 87 ? -9.062 3.480 11.566 1.00 90.19 87 LYS A O 1
ATOM 707 N N . ASN A 1 88 ? -8.704 2.123 9.837 1.00 90.25 88 ASN A N 1
ATOM 708 C CA . ASN A 1 88 ? -9.627 1.108 10.346 1.00 90.25 88 ASN A CA 1
ATOM 709 C C . ASN A 1 88 ? -9.177 0.559 11.715 1.00 90.25 88 ASN A C 1
ATOM 711 O O . ASN A 1 88 ? -10.012 0.351 12.594 1.00 90.25 88 ASN A O 1
ATOM 715 N N . TYR A 1 89 ? -7.869 0.414 11.951 1.00 93.38 89 TYR A N 1
ATOM 716 C CA . TYR A 1 89 ? -7.331 0.044 13.265 1.00 93.38 89 TYR A CA 1
ATOM 717 C C . TYR A 1 89 ? -7.663 1.069 14.361 1.00 93.38 89 TYR A C 1
ATOM 719 O O . TYR A 1 89 ? -8.074 0.705 15.464 1.00 93.38 89 TYR A O 1
ATOM 727 N N . MET A 1 90 ? -7.523 2.360 14.067 1.00 92.12 90 MET A N 1
ATOM 728 C CA . MET A 1 90 ? -7.853 3.437 15.001 1.00 92.12 90 MET A CA 1
ATOM 729 C C . MET A 1 90 ? -9.366 3.482 15.327 1.00 92.12 90 MET A C 1
ATOM 731 O O . MET A 1 90 ? -9.720 3.611 16.500 1.00 92.12 90 MET A O 1
ATOM 735 N N . ILE A 1 91 ? -10.257 3.242 14.353 1.00 89.94 91 ILE A N 1
ATOM 736 C CA . ILE A 1 91 ? -11.713 3.128 14.597 1.00 89.94 91 ILE A CA 1
ATOM 737 C C . ILE A 1 91 ? -12.019 1.948 15.531 1.00 89.94 91 ILE A C 1
ATOM 739 O O . ILE A 1 91 ? -12.829 2.057 16.456 1.00 89.94 91 ILE A O 1
ATOM 743 N N . LEU A 1 92 ? -11.332 0.813 15.356 1.00 90.44 92 LEU A N 1
ATOM 744 C CA . LEU A 1 92 ? -11.477 -0.348 16.244 1.00 90.44 92 LEU A CA 1
ATOM 745 C C . LEU A 1 92 ? -11.049 -0.047 17.687 1.00 90.44 92 LEU A C 1
ATOM 747 O O . LEU A 1 92 ? -11.628 -0.595 18.627 1.00 90.44 92 LEU A O 1
ATOM 751 N N . ARG A 1 93 ? -10.093 0.869 17.875 1.00 92.81 93 ARG A N 1
ATOM 752 C CA . ARG A 1 93 ? -9.673 1.383 19.189 1.00 92.81 93 ARG A CA 1
ATOM 753 C C . ARG A 1 93 ? -10.662 2.384 19.798 1.00 92.81 93 ARG A C 1
ATOM 755 O O . ARG A 1 93 ? -10.467 2.778 20.943 1.00 92.81 93 ARG A O 1
ATOM 762 N N . GLY A 1 94 ? -11.724 2.753 19.080 1.00 86.75 94 GLY A N 1
ATOM 763 C CA . GLY A 1 94 ? -12.705 3.749 19.515 1.00 86.75 94 GLY A CA 1
ATOM 764 C C . GLY A 1 94 ? -12.248 5.191 19.300 1.00 86.75 94 GLY A C 1
ATOM 765 O O . GLY A 1 94 ? -12.767 6.083 19.959 1.00 86.75 94 GLY A O 1
ATOM 766 N N . ILE A 1 95 ? -11.266 5.409 18.421 1.00 84.50 95 ILE A N 1
ATOM 767 C CA . ILE A 1 95 ? -10.885 6.741 17.958 1.00 84.50 95 ILE A CA 1
ATOM 768 C C . ILE A 1 95 ? -11.737 7.016 16.721 1.00 84.50 95 ILE A C 1
ATOM 770 O O . ILE A 1 95 ? -11.546 6.353 15.703 1.00 84.50 95 ILE A O 1
ATOM 774 N N . ASP A 1 96 ? -12.682 7.952 16.806 1.00 71.38 96 ASP A N 1
ATOM 775 C CA . ASP A 1 96 ? -13.478 8.353 15.646 1.00 71.38 96 ASP A CA 1
ATOM 776 C C . ASP A 1 96 ? -12.635 9.227 14.712 1.00 71.38 96 ASP A C 1
ATOM 778 O O . ASP A 1 96 ? -12.078 10.252 15.101 1.00 71.38 96 ASP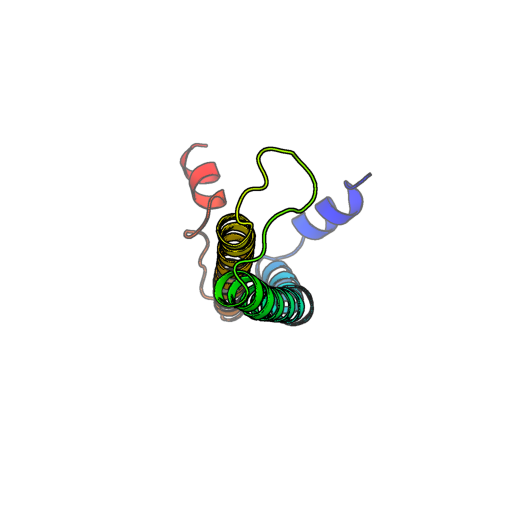 A O 1
ATOM 782 N N . ILE A 1 97 ? -12.507 8.775 13.466 1.00 69.62 97 ILE A N 1
ATOM 783 C CA . ILE A 1 97 ? -11.642 9.359 12.426 1.00 69.62 97 ILE A CA 1
ATOM 784 C C . ILE A 1 97 ? -12.482 9.809 11.227 1.00 69.62 97 ILE A C 1
ATOM 786 O O . ILE A 1 97 ? -11.952 9.956 10.125 1.00 69.62 97 ILE A O 1
ATOM 790 N N . GLU A 1 98 ? -13.789 10.018 11.433 1.00 60.72 98 GLU A N 1
ATOM 791 C CA . GLU A 1 98 ? -14.783 10.375 10.402 1.00 60.72 98 GLU A CA 1
ATOM 792 C C . GLU A 1 98 ? -14.384 11.593 9.539 1.00 60.72 98 GLU A C 1
ATOM 794 O O . GLU A 1 98 ? -14.958 11.812 8.481 1.00 60.72 98 GLU A O 1
ATOM 799 N N . GLN A 1 99 ? -13.336 12.339 9.902 1.00 51.75 99 GLN A N 1
ATOM 800 C CA . GLN A 1 99 ? -12.873 13.530 9.190 1.00 51.75 99 GLN A CA 1
ATOM 801 C C . GLN A 1 99 ? -11.815 13.342 8.086 1.00 51.75 99 GLN A C 1
ATOM 803 O O . GLN A 1 99 ? -11.513 14.316 7.400 1.00 51.75 99 GLN A O 1
ATOM 808 N N . TYR A 1 100 ? -11.246 12.153 7.848 1.00 52.31 100 TYR A N 1
ATOM 809 C CA . TYR A 1 100 ? -10.116 12.018 6.904 1.00 52.31 100 TYR A CA 1
ATOM 810 C C . TYR A 1 100 ? -10.422 11.130 5.681 1.00 52.31 100 TYR A C 1
ATOM 812 O O . TYR A 1 100 ? -9.840 10.054 5.498 1.00 52.31 100 TYR A O 1
ATOM 820 N N . GLY A 1 101 ? -11.314 11.606 4.803 1.00 50.31 101 GLY A N 1
ATOM 821 C CA . GLY A 1 101 ? -11.586 11.008 3.487 1.00 50.31 101 GLY A CA 1
ATOM 822 C C . GLY A 1 101 ? -12.725 11.688 2.714 1.00 50.31 101 GLY A C 1
ATOM 823 O O . GLY A 1 101 ? -13.485 12.459 3.284 1.00 50.31 101 GLY A O 1
ATOM 824 N N . PHE A 1 102 ? -12.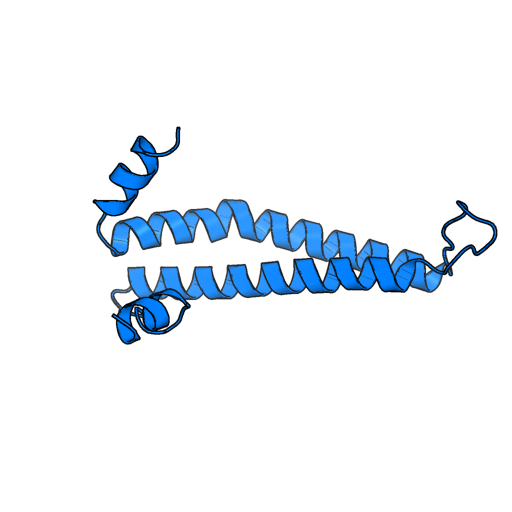868 11.380 1.417 1.00 47.62 102 PHE A N 1
ATOM 825 C CA . PHE A 1 102 ? -13.848 11.966 0.472 1.00 47.62 102 PHE A CA 1
ATOM 826 C C . PHE A 1 102 ? -15.314 11.974 0.975 1.00 47.62 102 PHE A C 1
ATOM 828 O O . PHE A 1 102 ? -16.119 12.786 0.527 1.00 47.62 102 PHE A O 1
ATOM 835 N N . VAL A 1 103 ? -15.654 11.095 1.925 1.00 52.00 103 VAL A N 1
ATOM 836 C CA . VAL A 1 103 ? -16.959 11.033 2.611 1.00 52.00 103 VAL A CA 1
ATOM 837 C C . VAL A 1 103 ? -17.220 12.283 3.465 1.00 52.00 103 VAL A C 1
ATOM 839 O O . VAL A 1 103 ? -18.313 12.833 3.393 1.00 52.00 103 VAL A O 1
ATOM 842 N N . ALA A 1 104 ? -16.207 12.809 4.161 1.00 52.12 104 ALA A N 1
ATOM 843 C CA . ALA A 1 104 ? -16.323 14.027 4.970 1.00 52.12 104 ALA A CA 1
ATOM 844 C C . ALA A 1 104 ? -16.648 15.269 4.118 1.00 52.12 104 ALA A C 1
ATOM 846 O O . ALA A 1 104 ? -17.375 16.161 4.548 1.00 52.12 104 ALA A O 1
ATOM 847 N N . LEU A 1 105 ? -16.157 15.317 2.873 1.00 53.12 105 LEU A N 1
ATOM 848 C CA . LEU A 1 105 ? -16.493 16.393 1.932 1.00 53.12 105 LEU A CA 1
ATOM 849 C C . LEU A 1 105 ? -17.944 16.302 1.450 1.00 53.12 105 LEU A C 1
ATOM 851 O O . LEU A 1 105 ? -18.579 17.331 1.228 1.00 53.12 105 LEU A O 1
ATOM 855 N N . LYS A 1 106 ? -18.476 15.083 1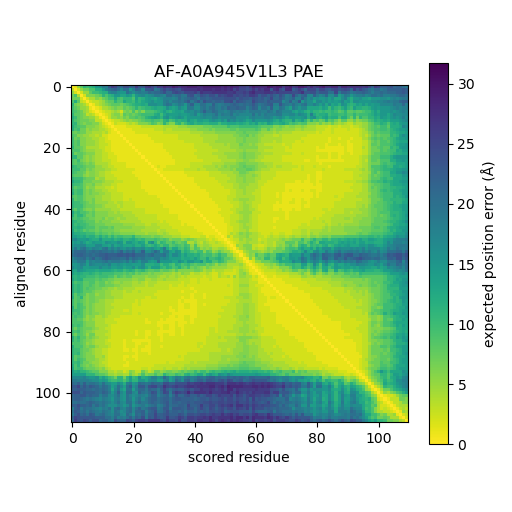.310 1.00 52.09 106 LYS A N 1
ATOM 856 C CA . LYS A 1 106 ? -19.865 14.846 0.903 1.00 52.09 106 LYS A CA 1
ATOM 857 C C . LYS A 1 106 ? -20.858 15.243 2.000 1.00 52.09 106 LYS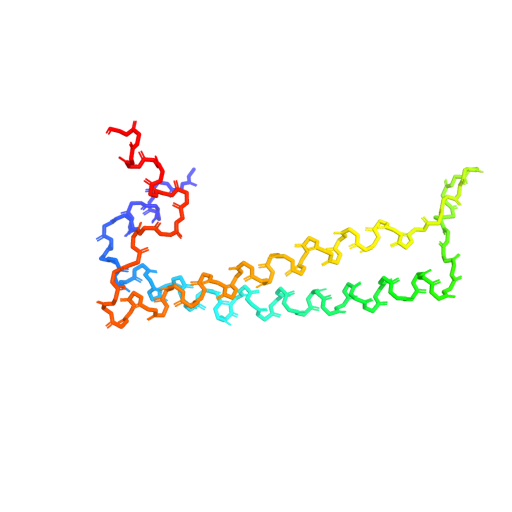 A C 1
ATOM 859 O O . LYS A 1 106 ? -21.930 15.734 1.674 1.00 52.09 106 LYS A O 1
ATOM 864 N N . GLU A 1 107 ? -20.496 15.075 3.270 1.00 53.62 107 GLU A N 1
ATOM 865 C CA . GLU A 1 107 ? -21.310 15.537 4.407 1.00 53.62 107 GLU A CA 1
ATOM 866 C C . GLU A 1 107 ? -21.159 17.042 4.672 1.00 53.62 107 GLU A C 1
ATOM 868 O O . GLU A 1 107 ? -22.123 17.692 5.048 1.00 53.62 107 GLU A O 1
ATOM 873 N N . SER A 1 108 ? -19.988 17.633 4.406 1.00 46.03 108 SER A N 1
ATOM 874 C CA . SER A 1 108 ? -19.760 19.085 4.529 1.00 46.03 108 SER A CA 1
ATOM 875 C C . SER A 1 108 ? -20.446 19.926 3.442 1.00 46.03 108 SER A C 1
ATOM 877 O O . SER A 1 108 ? -20.483 21.151 3.559 1.00 46.03 108 SER A O 1
ATOM 879 N N . THR A 1 109 ? -20.908 19.304 2.358 1.00 53.00 109 THR A N 1
ATOM 880 C CA . THR A 1 109 ? -21.582 19.980 1.235 1.00 53.00 109 THR A CA 1
ATOM 881 C C . THR A 1 109 ? -23.073 19.643 1.144 1.00 53.00 109 THR A C 1
ATOM 883 O O . THR A 1 109 ? -23.719 20.037 0.171 1.00 53.00 109 THR A O 1
ATOM 886 N N . GLY A 1 110 ? -23.607 18.934 2.147 1.00 41.78 110 GLY A N 1
ATOM 887 C CA . GLY A 1 110 ? -25.029 18.624 2.317 1.00 41.78 110 GLY A CA 1
ATOM 888 C C . GLY A 1 110 ? -25.727 19.541 3.310 1.00 41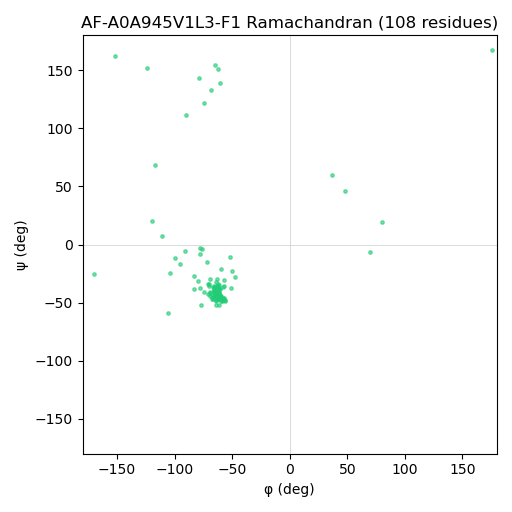.78 110 GLY A C 1
ATOM 889 O O . GLY A 1 110 ? -25.054 20.029 4.243 1.00 41.78 110 GLY A O 1
#

Secondary structure (DSSP, 8-state):
--HHHHHHHHTS-HHHHHHHHHHHIIIIIHHHHHHHHHHHHHHHHHHHHHT-B-SSSTT--B-HHHHHHHHHHHHHHHHHHHHHHHHHHHHHTT---TTSSHHHHHHHT-

Solvent-accessible surface area (backbone atoms only — not comparable to full-atom values): 6045 Å² total; per-residue (Å²): 141,61,71,68,61,54,53,57,52,69,75,44,54,72,52,55,52,24,50,54,50,26,51,43,30,64,71,54,47,44,57,52,34,47,52,52,28,52,53,33,45,54,58,20,49,51,26,55,76,68,64,37,51,63,82,80,51,99,79,46,52,71,43,27,70,62,37,43,51,52,26,53,53,37,44,49,51,36,53,50,44,52,52,51,33,52,52,23,51,39,38,62,73,70,44,88,64,76,77,78,51,80,64,38,58,57,58,72,73,102

Nearest PDB structures (foldseek):
  6zbj-assembly1_B  TM=4.230E-01  e=9.074E+00  Plasmodium falciparum
  6w1s-assembly1_Y  TM=3.679E-01  e=7.657E+00  Mus musculus

Sequence (110 aa):
GHIRVDFLYDNMSNKRKALVNFLGYLFLLLPGAIWVTLGLYDYAIEAYVSNEVSGESSWNPIIWPFRVVWLIGYGSLTLQAISELIKNYMILRGIDIEQYGFVALKESTG